Protein AF-A0A9X3T0A0-F1 (afdb_monomer)

Structure (mmCIF, N/CA/C/O backbone):
data_AF-A0A9X3T0A0-F1
#
_entry.id   AF-A0A9X3T0A0-F1
#
loop_
_atom_site.group_PDB
_atom_site.id
_atom_site.type_symbol
_atom_site.label_atom_id
_atom_site.label_alt_id
_atom_site.label_comp_id
_atom_site.label_asym_id
_atom_site.label_entity_id
_atom_site.label_seq_id
_atom_site.pdbx_PDB_ins_code
_atom_site.Cartn_x
_atom_site.Cartn_y
_atom_site.Cartn_z
_atom_site.occupancy
_atom_site.B_iso_or_equiv
_atom_site.auth_seq_id
_atom_site.auth_comp_id
_atom_site.auth_asym_id
_atom_site.auth_atom_id
_atom_site.pdbx_PDB_model_num
ATOM 1 N N . VAL A 1 1 ? 6.602 -18.947 -24.372 1.00 55.75 1 VAL A N 1
ATOM 2 C CA . VAL A 1 1 ? 8.037 -18.600 -24.541 1.00 55.75 1 VAL A CA 1
ATOM 3 C C . VAL A 1 1 ? 8.202 -17.487 -25.566 1.00 55.75 1 VAL A C 1
ATOM 5 O O . VAL A 1 1 ? 8.944 -16.564 -25.273 1.00 55.75 1 VAL A O 1
ATOM 8 N N . GLU A 1 2 ? 7.479 -17.514 -26.696 1.00 62.50 2 GLU A N 1
ATOM 9 C CA . GLU A 1 2 ? 7.459 -16.397 -27.666 1.00 62.50 2 GLU A CA 1
ATOM 10 C C . GLU A 1 2 ? 7.099 -15.046 -27.027 1.00 62.50 2 GLU A C 1
ATOM 12 O O . GLU A 1 2 ? 7.881 -14.111 -27.143 1.00 62.50 2 GLU A O 1
ATOM 17 N N . GLU A 1 3 ? 6.027 -14.968 -26.228 1.00 66.56 3 GLU A N 1
ATOM 18 C CA . GLU A 1 3 ? 5.647 -13.718 -25.535 1.00 66.56 3 GLU A CA 1
ATOM 19 C C . GLU A 1 3 ? 6.754 -13.137 -24.639 1.00 66.56 3 GLU A C 1
ATOM 21 O O . GLU A 1 3 ? 6.885 -11.924 -24.501 1.00 66.56 3 GLU A O 1
ATOM 26 N N . THR A 1 4 ? 7.581 -13.995 -24.036 1.00 70.94 4 THR A N 1
ATOM 27 C CA . THR A 1 4 ? 8.684 -13.570 -23.164 1.00 70.94 4 THR A CA 1
ATOM 28 C C . THR A 1 4 ? 9.829 -12.957 -23.968 1.00 70.94 4 THR A C 1
ATOM 30 O O . THR A 1 4 ? 10.437 -11.983 -23.530 1.00 70.94 4 THR A O 1
ATOM 33 N N . LEU A 1 5 ? 10.125 -13.514 -25.144 1.00 74.19 5 LEU A N 1
ATOM 34 C CA . LEU A 1 5 ? 11.170 -12.995 -26.028 1.00 74.19 5 LEU A CA 1
ATOM 35 C C . LEU A 1 5 ? 10.737 -11.678 -26.679 1.00 74.19 5 LEU A C 1
ATOM 37 O O . LEU A 1 5 ? 11.529 -10.737 -26.730 1.00 74.19 5 LEU A O 1
ATOM 41 N N . ASP A 1 6 ? 9.470 -11.580 -27.081 1.00 77.19 6 ASP A N 1
ATOM 42 C CA . ASP A 1 6 ? 8.896 -10.347 -27.624 1.00 77.19 6 ASP A CA 1
ATOM 43 C C . ASP A 1 6 ? 8.864 -9.228 -26.579 1.00 77.19 6 ASP A C 1
ATOM 45 O O . ASP A 1 6 ? 9.184 -8.079 -26.882 1.00 77.19 6 ASP A O 1
ATOM 49 N N . TYR A 1 7 ? 8.545 -9.548 -25.323 1.00 72.06 7 TYR A N 1
ATOM 50 C CA . TYR A 1 7 ? 8.620 -8.590 -24.222 1.00 72.06 7 TYR A CA 1
ATOM 51 C C . TYR A 1 7 ? 10.038 -8.030 -24.045 1.00 72.06 7 TYR A C 1
ATOM 53 O O . TYR A 1 7 ? 10.219 -6.812 -24.026 1.00 72.06 7 TYR A O 1
ATOM 61 N N . ILE A 1 8 ? 11.048 -8.905 -23.990 1.00 76.94 8 ILE A N 1
ATOM 62 C CA . ILE A 1 8 ? 12.451 -8.496 -23.845 1.00 76.94 8 ILE A CA 1
ATOM 63 C C . ILE A 1 8 ? 12.876 -7.602 -25.017 1.00 76.94 8 ILE A C 1
ATOM 65 O O . ILE A 1 8 ? 13.493 -6.561 -24.800 1.00 76.94 8 ILE A O 1
ATOM 69 N N . SER A 1 9 ? 12.517 -7.972 -26.249 1.00 76.06 9 SER A N 1
ATOM 70 C CA . SER A 1 9 ? 12.891 -7.198 -27.435 1.00 76.06 9 SER A CA 1
ATOM 71 C C . SER A 1 9 ? 12.250 -5.812 -27.484 1.00 76.06 9 SER A C 1
ATOM 73 O O . SER A 1 9 ? 12.854 -4.900 -28.047 1.00 76.06 9 SER A O 1
ATOM 75 N N . ARG A 1 10 ? 11.028 -5.654 -26.966 1.00 76.00 10 ARG A N 1
ATOM 76 C CA . ARG A 1 10 ? 10.302 -4.375 -26.999 1.00 76.00 10 ARG A CA 1
ATOM 77 C C . ARG A 1 10 ? 10.705 -3.440 -25.866 1.00 76.00 10 ARG A C 1
ATOM 79 O O . ARG A 1 10 ? 10.861 -2.251 -26.100 1.00 76.00 10 ARG A O 1
AT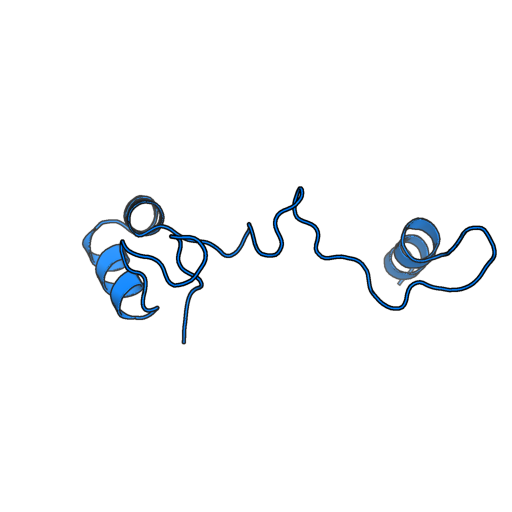OM 86 N N . GLU A 1 11 ? 10.841 -3.976 -24.658 1.00 74.62 11 GLU A N 1
ATOM 87 C CA . GLU A 1 11 ? 10.878 -3.173 -23.428 1.00 74.62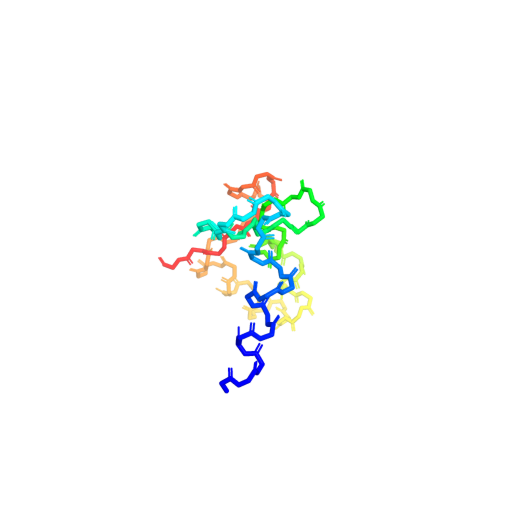 11 GLU A CA 1
ATOM 88 C C . GLU A 1 11 ? 12.258 -3.151 -22.762 1.00 74.62 11 GLU A C 1
ATOM 90 O O . GLU A 1 11 ? 12.555 -2.259 -21.973 1.00 74.62 11 GLU A O 1
ATOM 95 N N . MET A 1 12 ? 13.109 -4.140 -23.053 1.00 80.38 12 MET A N 1
ATOM 96 C CA . MET A 1 12 ? 14.341 -4.380 -22.296 1.00 80.38 12 MET A CA 1
ATOM 97 C C . MET A 1 12 ? 15.622 -4.168 -23.114 1.00 80.38 12 MET A C 1
ATOM 99 O O . MET A 1 12 ? 16.701 -4.413 -22.584 1.00 80.38 12 MET A O 1
ATOM 103 N N . CYS A 1 13 ? 15.541 -3.710 -24.368 1.00 81.69 13 CYS A N 1
ATOM 104 C CA . CYS A 1 13 ? 16.697 -3.466 -25.242 1.00 81.69 13 CYS A CA 1
ATOM 105 C C . CYS A 1 13 ? 17.028 -1.972 -25.362 1.00 81.69 13 CYS A C 1
ATOM 107 O O . CYS A 1 13 ? 16.161 -1.161 -25.686 1.00 81.69 13 CYS A O 1
ATOM 109 N N . HIS A 1 14 ? 18.301 -1.613 -25.186 1.00 74.38 14 HIS A N 1
ATOM 110 C CA . HIS A 1 14 ? 18.772 -0.252 -25.444 1.00 74.38 14 HIS A CA 1
ATOM 111 C C . HIS A 1 14 ? 18.983 -0.023 -26.959 1.00 74.38 14 HIS A C 1
ATOM 113 O O . HIS A 1 14 ? 19.498 -0.923 -27.630 1.00 74.38 14 HIS A O 1
ATOM 119 N N . PRO A 1 15 ? 18.654 1.164 -27.517 1.00 72.62 15 PRO A N 1
ATOM 120 C CA . PRO A 1 15 ? 18.784 1.451 -28.954 1.00 72.62 15 PRO A CA 1
ATOM 121 C C . PRO A 1 15 ? 20.197 1.257 -29.522 1.00 72.62 15 PRO A C 1
ATOM 123 O O . PRO A 1 15 ? 20.352 0.826 -30.661 1.00 72.62 15 PRO A O 1
ATOM 126 N N . ASP A 1 16 ? 21.220 1.519 -28.707 1.00 79.38 16 ASP A N 1
ATOM 127 C CA . ASP A 1 16 ? 22.635 1.343 -29.073 1.00 79.38 16 ASP A CA 1
ATOM 128 C C . ASP A 1 16 ? 23.184 -0.070 -28.760 1.00 79.38 16 ASP A C 1
ATOM 130 O O . ASP A 1 16 ? 24.380 -0.326 -28.899 1.00 79.38 16 ASP A O 1
ATOM 134 N N . GLY A 1 17 ? 22.316 -1.000 -28.343 1.00 73.69 17 GLY A N 1
ATOM 135 C CA . GLY A 1 17 ? 22.653 -2.370 -27.948 1.00 73.69 17 GLY A CA 1
ATOM 136 C C . GLY A 1 17 ? 22.773 -2.573 -26.431 1.00 73.69 17 GLY A C 1
ATOM 137 O O . GLY A 1 17 ? 23.055 -1.646 -25.677 1.00 73.69 17 GLY A O 1
ATOM 138 N N . GLY A 1 18 ? 22.562 -3.815 -25.981 1.00 72.75 18 GLY A N 1
ATOM 139 C CA . GLY A 1 18 ? 22.538 -4.198 -24.561 1.00 72.75 18 GLY A CA 1
ATOM 140 C C . GLY A 1 18 ? 21.123 -4.313 -23.982 1.00 72.75 18 GLY A C 1
ATOM 141 O O . GLY A 1 18 ? 20.159 -3.832 -24.576 1.00 72.75 18 GLY A O 1
ATOM 142 N N . PHE A 1 19 ? 21.006 -4.976 -22.826 1.00 77.31 19 PHE A N 1
ATOM 143 C CA . PHE A 1 19 ? 19.736 -5.153 -22.115 1.00 77.31 19 PHE A CA 1
ATOM 144 C C . PHE A 1 19 ? 19.695 -4.309 -20.839 1.00 77.31 19 PHE A C 1
ATOM 146 O O . PHE A 1 19 ? 20.707 -4.194 -20.143 1.00 77.31 19 PHE A O 1
ATOM 153 N N . PHE A 1 20 ? 18.526 -3.766 -20.497 1.00 76.25 20 PHE A N 1
ATOM 154 C CA . PHE A 1 20 ? 18.289 -3.181 -19.179 1.00 76.25 20 PHE A CA 1
ATOM 155 C C . PHE A 1 20 ? 18.366 -4.277 -18.102 1.00 76.25 20 PHE A C 1
ATOM 157 O O . PHE A 1 20 ? 17.884 -5.392 -18.295 1.00 76.25 20 PHE A O 1
ATOM 164 N N . ALA A 1 21 ? 18.999 -3.980 -16.963 1.00 75.88 21 ALA A N 1
ATOM 165 C CA . ALA A 1 21 ? 19.170 -4.949 -15.872 1.00 75.88 21 ALA A CA 1
ATOM 166 C C . ALA A 1 21 ? 17.898 -5.131 -15.022 1.00 75.88 21 ALA A C 1
ATOM 168 O O . ALA A 1 21 ? 17.718 -6.169 -14.388 1.00 75.88 21 ALA A O 1
ATOM 169 N N . ALA A 1 22 ? 17.025 -4.123 -15.018 1.00 68.94 22 ALA A N 1
ATOM 170 C CA . ALA A 1 22 ? 15.715 -4.118 -14.384 1.00 68.94 22 ALA A CA 1
ATOM 171 C C . ALA A 1 22 ? 14.824 -3.085 -15.090 1.00 68.94 22 ALA A C 1
ATOM 173 O O . ALA A 1 22 ? 15.338 -2.128 -15.673 1.00 68.94 22 ALA A O 1
ATOM 174 N N . GLN A 1 23 ? 13.510 -3.291 -15.035 1.00 64.94 23 GLN A N 1
ATOM 175 C CA . GLN A 1 23 ? 12.518 -2.295 -15.433 1.00 64.94 23 GLN A CA 1
ATOM 176 C C . GLN A 1 23 ? 12.033 -1.565 -14.180 1.00 64.94 23 GLN A C 1
ATOM 178 O O . GLN A 1 23 ? 11.886 -2.190 -13.128 1.00 64.94 23 GLN A O 1
ATOM 183 N N . ASP A 1 24 ? 11.816 -0.258 -14.296 1.00 61.97 24 ASP A N 1
ATOM 184 C CA . ASP A 1 24 ? 11.254 0.545 -13.215 1.00 61.97 24 ASP A CA 1
ATOM 185 C C . ASP A 1 24 ? 9.806 0.111 -12.934 1.00 61.97 24 ASP A C 1
ATOM 187 O O . ASP A 1 24 ? 9.027 -0.112 -13.863 1.00 61.97 24 ASP A O 1
ATOM 191 N N . ALA A 1 25 ? 9.436 -0.006 -11.661 1.00 58.81 25 ALA A N 1
ATOM 192 C CA . ALA A 1 25 ? 8.077 -0.336 -11.228 1.00 58.81 25 ALA A CA 1
ATOM 193 C C . ALA A 1 25 ? 7.191 0.924 -11.180 1.00 58.81 25 ALA A C 1
ATOM 195 O O . ALA A 1 25 ? 6.317 1.060 -10.314 1.00 58.81 25 ALA A O 1
ATOM 196 N N . ASP A 1 26 ? 7.452 1.867 -12.087 1.00 53.88 26 ASP A N 1
ATOM 197 C CA . ASP A 1 26 ? 6.890 3.203 -12.030 1.00 53.88 26 ASP A CA 1
ATOM 198 C C . ASP A 1 26 ? 5.385 3.161 -12.312 1.00 53.88 26 ASP A C 1
ATOM 200 O O . ASP A 1 26 ? 4.907 2.863 -13.409 1.00 53.88 26 ASP A O 1
ATOM 204 N N . SER A 1 27 ? 4.623 3.437 -11.259 1.00 58.69 27 SER A N 1
ATOM 205 C CA . SER A 1 27 ? 3.169 3.495 -11.262 1.00 58.69 27 SER A CA 1
ATOM 206 C C . SER A 1 27 ? 2.759 4.966 -11.307 1.00 58.69 27 SER A C 1
ATOM 208 O O . SER A 1 27 ? 2.346 5.537 -10.299 1.00 58.69 27 SER A O 1
ATOM 210 N N . GLU A 1 28 ? 2.926 5.616 -12.460 1.00 56.91 28 GLU A N 1
ATOM 211 C CA . GLU A 1 28 ? 2.596 7.039 -12.650 1.00 56.91 28 GLU A CA 1
ATOM 212 C C . GLU A 1 28 ? 3.260 7.968 -11.605 1.00 56.91 28 GLU A C 1
ATOM 214 O O . GLU A 1 28 ? 2.585 8.738 -10.899 1.00 56.91 28 GLU A O 1
ATOM 219 N N . GLY A 1 29 ? 4.583 7.864 -11.461 1.00 55.03 29 GLY A N 1
ATOM 220 C CA . GLY A 1 29 ? 5.409 8.747 -10.639 1.00 55.03 29 GLY A CA 1
ATOM 221 C C . GLY A 1 29 ? 5.322 8.509 -9.132 1.00 55.03 29 GLY A C 1
ATOM 222 O O . GLY A 1 29 ? 5.782 9.357 -8.373 1.00 55.03 29 GLY A O 1
ATOM 223 N N . HIS A 1 30 ? 4.710 7.408 -8.685 1.00 48.03 30 HIS A N 1
ATOM 224 C CA . HIS A 1 30 ? 4.697 7.015 -7.274 1.00 48.03 30 HIS A CA 1
ATOM 225 C C . HIS A 1 30 ? 5.038 5.531 -7.154 1.00 48.03 30 HIS A C 1
ATOM 227 O O . HIS A 1 30 ? 4.208 4.652 -7.405 1.00 48.03 30 HIS A O 1
ATOM 233 N N . GLU A 1 31 ? 6.273 5.257 -6.758 1.00 55.16 31 GLU A N 1
ATOM 234 C CA . GLU A 1 31 ? 6.728 3.916 -6.417 1.00 55.16 31 GLU A CA 1
ATOM 235 C C . GLU A 1 31 ? 5.802 3.327 -5.329 1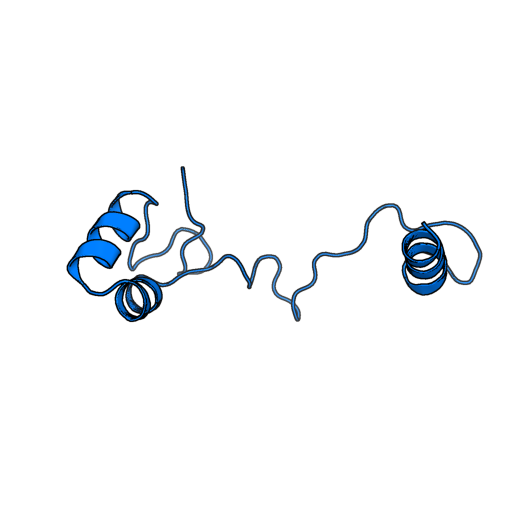.00 55.16 31 GLU A C 1
ATOM 237 O O . GLU A 1 31 ? 5.585 3.933 -4.282 1.00 55.16 31 GLU A O 1
ATOM 242 N N . GLY A 1 32 ? 5.179 2.172 -5.592 1.00 58.69 32 GLY A N 1
ATOM 243 C CA . GLY A 1 32 ? 4.340 1.475 -4.603 1.00 58.69 32 GLY A CA 1
ATOM 244 C C . GLY A 1 32 ? 2.867 1.907 -4.498 1.00 58.69 32 GLY A C 1
ATOM 245 O O . GLY A 1 32 ? 2.158 1.393 -3.631 1.00 58.69 32 GLY A O 1
ATOM 246 N N . LYS A 1 33 ? 2.358 2.769 -5.392 1.00 60.91 33 LYS A N 1
ATOM 247 C CA . LYS A 1 33 ? 0.967 3.288 -5.378 1.00 60.91 33 LYS A CA 1
ATOM 248 C C . LYS A 1 33 ? -0.128 2.216 -5.255 1.00 60.91 33 LYS A C 1
ATOM 250 O O . LYS A 1 33 ? -1.167 2.466 -4.654 1.00 60.91 33 LYS A O 1
ATOM 255 N N . PHE A 1 34 ? 0.104 1.023 -5.803 1.00 65.19 34 PHE A N 1
ATOM 256 C CA . PHE A 1 34 ? -0.854 -0.090 -5.770 1.00 65.19 34 PHE A CA 1
ATOM 257 C C . PHE A 1 34 ? -0.916 -0.844 -4.430 1.00 65.19 34 PHE A C 1
ATOM 259 O O . PHE A 1 34 ? -1.753 -1.730 -4.272 1.00 65.19 34 PHE A O 1
ATOM 266 N N . PHE A 1 35 ? -0.049 -0.518 -3.468 1.00 74.56 35 PHE A N 1
ATOM 267 C CA . PHE A 1 35 ? 0.057 -1.221 -2.184 1.00 74.56 35 PHE A CA 1
ATOM 268 C C . PHE A 1 35 ? -0.261 -0.339 -0.971 1.00 74.56 35 PHE A C 1
ATOM 270 O O . PHE A 1 35 ? -0.009 -0.751 0.161 1.00 74.56 35 PHE A O 1
ATOM 277 N N . LEU A 1 36 ? -0.823 0.850 -1.196 1.00 89.19 36 LEU A N 1
ATOM 278 C CA . LEU A 1 36 ? -1.187 1.793 -0.144 1.00 89.19 36 LEU A CA 1
ATOM 279 C C . LEU A 1 36 ? -2.687 1.755 0.136 1.00 89.19 36 LEU A C 1
ATOM 281 O O . LEU A 1 36 ? -3.490 1.910 -0.780 1.00 89.19 36 LEU A O 1
ATOM 285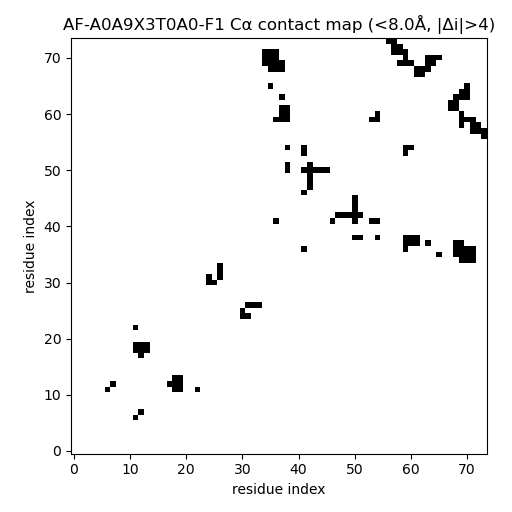 N N . TRP A 1 37 ? -3.044 1.602 1.412 1.00 92.06 37 TRP A N 1
ATOM 286 C CA . TRP A 1 37 ? -4.426 1.419 1.855 1.00 92.06 37 TRP A CA 1
ATOM 287 C C . TRP A 1 37 ? -4.831 2.393 2.959 1.00 92.06 37 TRP A C 1
ATOM 289 O O . TRP A 1 37 ? -4.067 2.660 3.897 1.00 92.06 37 TRP A O 1
ATOM 299 N N . GLU A 1 38 ? -6.077 2.853 2.896 1.00 94.44 38 GLU A N 1
ATOM 300 C CA . GLU A 1 38 ? -6.755 3.564 3.977 1.00 94.44 38 GLU A CA 1
ATOM 301 C C . GLU A 1 38 ? -7.738 2.638 4.723 1.00 94.44 38 GLU A C 1
ATOM 303 O O . GLU A 1 38 ? -8.399 1.792 4.108 1.00 94.44 38 GLU A O 1
ATOM 308 N N . PRO A 1 39 ? -7.918 2.804 6.049 1.00 95.25 39 PRO A N 1
ATOM 309 C CA . PRO A 1 39 ? -8.887 2.014 6.813 1.00 95.25 39 PRO A CA 1
ATOM 310 C C . PRO A 1 39 ? -10.311 2.071 6.240 1.00 95.25 39 PRO A C 1
ATOM 312 O O . PRO A 1 39 ? -11.050 1.086 6.305 1.00 95.25 39 PRO A O 1
ATOM 315 N N . ALA A 1 40 ? -10.705 3.220 5.683 1.00 95.62 40 ALA A N 1
ATOM 316 C CA . ALA A 1 40 ? -12.020 3.418 5.083 1.00 95.62 40 ALA A CA 1
ATOM 317 C C . ALA A 1 40 ? -12.227 2.555 3.829 1.00 95.62 40 ALA A C 1
ATOM 319 O O . ALA A 1 40 ? -13.292 1.954 3.679 1.00 95.62 40 ALA A O 1
ATOM 320 N N . GLU A 1 41 ? -11.210 2.434 2.972 1.00 94.62 41 GLU A N 1
ATOM 321 C CA . GLU A 1 41 ? -11.254 1.613 1.755 1.00 94.62 41 GLU A CA 1
ATOM 322 C C . GLU A 1 41 ? -11.438 0.132 2.105 1.00 94.62 41 GLU A C 1
ATOM 324 O O . GLU A 1 41 ? -12.298 -0.552 1.549 1.00 94.62 41 GLU A O 1
ATOM 329 N N . ILE A 1 42 ? -10.700 -0.346 3.108 1.00 94.94 42 ILE A N 1
ATOM 330 C CA . ILE A 1 42 ? -10.790 -1.729 3.588 1.00 94.94 42 ILE A CA 1
ATOM 331 C C . ILE A 1 42 ? -12.185 -2.017 4.154 1.00 94.94 42 ILE A C 1
ATOM 333 O O . ILE A 1 42 ? -12.807 -3.024 3.808 1.00 94.94 42 ILE A O 1
ATOM 337 N N . LYS A 1 43 ? -12.709 -1.124 5.001 1.00 96.88 43 LYS A N 1
ATOM 338 C CA . LYS A 1 43 ? -14.047 -1.272 5.599 1.00 96.88 43 LYS A CA 1
ATOM 339 C C . LYS A 1 43 ? -15.165 -1.174 4.561 1.00 96.88 43 LYS A C 1
ATOM 341 O O . LYS A 1 43 ? -16.191 -1.826 4.735 1.00 96.88 43 LYS A O 1
ATOM 346 N N . ALA A 1 44 ? -14.981 -0.405 3.489 1.00 97.19 44 ALA A N 1
ATOM 347 C CA . ALA A 1 44 ? -15.952 -0.315 2.401 1.00 97.19 44 ALA A CA 1
ATOM 348 C C . ALA A 1 44 ? -16.083 -1.637 1.626 1.00 97.19 44 ALA A C 1
ATOM 350 O O . ALA A 1 44 ? -17.184 -1.991 1.210 1.00 97.19 44 ALA A O 1
ATOM 351 N N . VAL A 1 45 ? -14.984 -2.383 1.467 1.00 96.81 45 VAL A N 1
ATOM 352 C CA . VAL A 1 45 ? -14.967 -3.661 0.734 1.00 96.81 45 VAL A CA 1
ATOM 353 C C . VAL A 1 45 ? -15.370 -4.839 1.623 1.00 96.81 45 VAL A C 1
ATOM 355 O O . VAL A 1 45 ? -16.172 -5.676 1.216 1.00 96.81 45 VAL A O 1
ATOM 358 N N . LEU A 1 46 ? -14.817 -4.922 2.834 1.00 96.50 46 LEU A N 1
ATOM 359 C CA . LEU A 1 46 ? -14.999 -6.072 3.730 1.00 96.50 46 LEU A CA 1
ATOM 360 C C . LEU A 1 46 ? -16.197 -5.924 4.677 1.00 96.50 46 LEU A C 1
ATOM 362 O O . LEU A 1 46 ? -16.590 -6.887 5.335 1.00 96.50 46 LEU A O 1
ATOM 366 N N . GLY A 1 47 ? -16.771 -4.726 4.765 1.00 97.25 47 GLY A N 1
ATOM 367 C CA . GLY A 1 47 ? -17.724 -4.368 5.805 1.00 97.25 47 GLY A CA 1
ATOM 368 C C . GLY A 1 47 ? -17.036 -4.026 7.136 1.00 97.25 47 GLY A C 1
ATOM 369 O O . GLY A 1 47 ? -15.844 -4.284 7.326 1.00 97.25 47 GLY A O 1
ATOM 370 N N . PRO A 1 48 ? -17.779 -3.433 8.084 1.00 94.94 48 PRO A N 1
ATOM 371 C CA . PRO A 1 48 ? -17.202 -2.842 9.290 1.00 94.94 48 PRO A CA 1
ATOM 372 C C . PRO A 1 48 ? -16.512 -3.860 10.210 1.00 94.94 48 PRO A C 1
ATOM 374 O O . PRO A 1 48 ? -15.380 -3.623 10.615 1.00 94.94 48 PRO A O 1
ATOM 377 N N . GLU A 1 49 ? -17.136 -5.005 10.509 1.00 95.81 49 GLU A N 1
ATOM 378 C CA . GLU A 1 49 ? -16.576 -5.983 11.463 1.00 95.81 49 GLU A CA 1
ATOM 379 C C . GLU A 1 49 ? -15.331 -6.708 10.929 1.00 95.81 49 GLU A C 1
ATOM 381 O O . GLU A 1 49 ? -14.304 -6.809 11.613 1.00 95.81 49 GLU A O 1
ATOM 386 N N . LEU A 1 50 ? -15.409 -7.215 9.694 1.00 97.44 50 LEU A N 1
ATOM 387 C CA . LEU A 1 50 ? -14.290 -7.911 9.064 1.00 97.44 50 LEU A CA 1
ATOM 388 C C . LEU A 1 50 ? -13.176 -6.928 8.700 1.00 97.44 50 LEU A C 1
ATOM 390 O O . LEU A 1 50 ? -12.007 -7.234 8.924 1.00 97.44 50 LEU A O 1
ATOM 394 N N . GLY A 1 51 ? -13.530 -5.737 8.212 1.00 97.00 51 GLY A N 1
ATOM 395 C CA . GLY A 1 51 ? -12.578 -4.673 7.916 1.00 97.00 51 GLY A CA 1
ATOM 396 C C . GLY A 1 51 ? -11.808 -4.231 9.155 1.00 97.00 51 GLY A C 1
ATOM 397 O O . GLY A 1 51 ? -10.593 -4.094 9.098 1.00 97.00 51 GLY A O 1
ATOM 398 N N . GLU A 1 52 ? -12.464 -4.092 10.307 1.00 96.94 52 GLU A N 1
ATOM 399 C CA . GLU A 1 52 ? -11.759 -3.743 11.541 1.00 96.94 52 GLU A CA 1
ATOM 400 C C . GLU A 1 52 ? -10.823 -4.859 12.020 1.00 96.94 52 GLU A C 1
ATOM 402 O O . GLU A 1 52 ? -9.706 -4.593 12.467 1.00 96.94 52 GLU A O 1
ATOM 407 N N . THR A 1 53 ? -11.238 -6.118 11.878 1.00 97.38 53 THR A N 1
ATOM 408 C CA . THR A 1 53 ? -10.376 -7.268 12.181 1.00 97.38 53 THR A CA 1
ATOM 409 C C . THR A 1 53 ? -9.166 -7.320 11.250 1.00 97.38 53 THR A C 1
ATOM 411 O O . THR A 1 53 ? -8.052 -7.543 11.718 1.00 97.38 53 THR A O 1
ATOM 414 N N . PHE A 1 54 ? -9.366 -7.054 9.958 1.00 97.00 54 PHE A N 1
ATOM 415 C CA . PHE A 1 54 ? -8.298 -6.960 8.969 1.00 97.00 54 PHE A CA 1
ATOM 416 C C . PHE A 1 54 ? -7.321 -5.831 9.306 1.00 97.00 54 PHE A C 1
ATOM 418 O O . PHE A 1 54 ? -6.119 -6.072 9.365 1.00 97.00 54 PHE A O 1
ATOM 425 N N . CYS A 1 55 ? -7.823 -4.626 9.597 1.00 96.12 55 CYS A N 1
ATOM 426 C CA . CYS A 1 55 ? -6.977 -3.487 9.947 1.00 96.12 55 CYS A CA 1
ATOM 427 C C . CYS A 1 55 ? -6.104 -3.782 11.169 1.00 96.12 55 CYS A C 1
ATOM 429 O O . CYS A 1 55 ? -4.921 -3.467 11.155 1.00 96.12 55 CYS A O 1
ATOM 431 N N . ARG A 1 56 ? -6.655 -4.434 12.202 1.00 95.44 56 ARG A N 1
ATOM 432 C CA . ARG A 1 56 ? -5.867 -4.839 13.377 1.00 95.44 56 ARG A CA 1
ATOM 433 C C . ARG A 1 56 ? -4.823 -5.905 13.065 1.00 95.44 56 ARG A C 1
ATOM 435 O O . ARG A 1 56 ? -3.789 -5.921 13.713 1.00 95.44 56 ARG A O 1
ATOM 442 N N . PHE A 1 57 ? -5.111 -6.820 12.145 1.00 96.38 57 PHE A N 1
ATOM 443 C CA . PHE A 1 57 ? -4.186 -7.901 11.809 1.00 96.38 57 PHE A CA 1
ATOM 444 C C . PHE A 1 57 ? -3.004 -7.411 10.964 1.00 96.38 57 PHE A C 1
ATOM 446 O O . PHE A 1 57 ? -1.897 -7.894 11.153 1.00 96.38 57 PHE A O 1
ATOM 453 N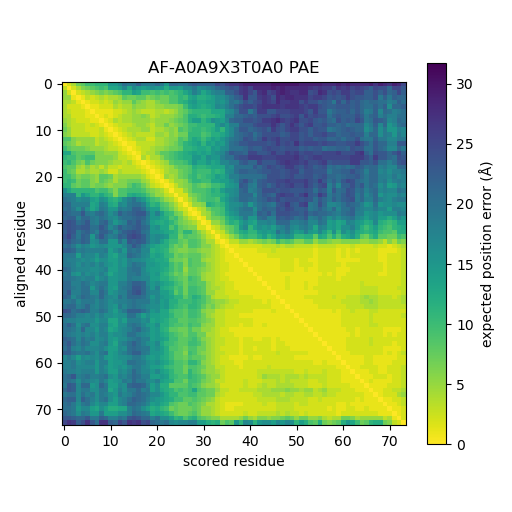 N . TYR A 1 58 ? -3.243 -6.458 10.060 1.00 95.25 58 TYR A N 1
ATOM 454 C CA . TYR A 1 58 ? -2.241 -5.936 9.122 1.00 95.25 58 TYR A CA 1
ATOM 455 C C . TYR A 1 58 ? -1.664 -4.561 9.517 1.00 95.25 58 TYR A C 1
ATOM 457 O O . TYR A 1 58 ? -1.049 -3.898 8.681 1.00 95.25 58 TYR A O 1
ATOM 465 N N . ASP A 1 59 ? -1.877 -4.118 10.762 1.00 95.00 59 ASP A N 1
ATOM 466 C CA . ASP A 1 59 ? -1.440 -2.820 11.308 1.00 95.00 59 ASP A CA 1
ATOM 467 C C . ASP A 1 59 ? -1.874 -1.591 10.486 1.00 95.00 59 ASP A C 1
ATOM 469 O O . ASP A 1 59 ? -1.139 -0.613 10.332 1.00 95.00 59 ASP A O 1
ATOM 473 N N . VAL A 1 60 ? -3.103 -1.615 9.966 1.00 96.12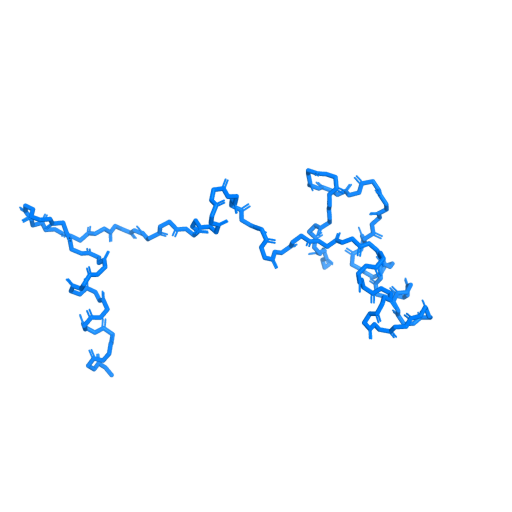 60 VAL A N 1
ATOM 474 C CA . VAL A 1 60 ? -3.677 -0.491 9.219 1.00 96.12 60 VAL A CA 1
ATOM 475 C C . VAL A 1 60 ? -4.249 0.535 10.196 1.00 96.12 60 VAL A C 1
ATOM 477 O O . VAL A 1 60 ? -5.207 0.262 10.923 1.00 96.12 60 VAL A O 1
ATOM 480 N N . THR A 1 61 ? -3.692 1.743 10.180 1.00 95.12 61 THR A N 1
ATOM 481 C CA . THR A 1 61 ? -4.069 2.856 11.061 1.00 95.12 61 THR A CA 1
ATOM 482 C C . THR A 1 61 ? -4.496 4.093 10.270 1.00 95.12 61 THR A C 1
ATOM 484 O O . THR A 1 61 ? -4.162 4.239 9.099 1.00 95.12 61 THR A O 1
ATOM 487 N N . GLU A 1 62 ? -5.207 5.021 10.917 1.00 94.25 62 GLU A N 1
ATOM 488 C CA . GLU A 1 62 ? -5.564 6.319 10.309 1.00 94.25 62 GLU A CA 1
ATOM 489 C C . GLU A 1 62 ? -4.336 7.208 10.042 1.00 94.25 62 GLU A C 1
ATOM 491 O O . GLU A 1 62 ? -4.374 8.075 9.180 1.00 94.25 62 GLU A O 1
ATOM 496 N N . ALA A 1 63 ? -3.240 7.009 10.784 1.00 94.50 63 ALA A N 1
ATOM 497 C CA . ALA A 1 63 ? -2.006 7.773 10.597 1.00 94.50 63 ALA A CA 1
ATOM 498 C C . ALA A 1 63 ? -1.173 7.276 9.403 1.00 94.50 63 ALA A C 1
ATOM 500 O O . ALA A 1 63 ? -0.349 8.025 8.877 1.00 94.50 63 ALA A O 1
ATOM 501 N N . GLY A 1 64 ? -1.371 6.020 8.997 1.00 92.62 64 GLY A N 1
ATOM 502 C CA . GLY A 1 64 ? -0.513 5.362 8.026 1.00 92.62 64 GLY A CA 1
ATOM 503 C C . GLY A 1 64 ? 0.864 4.997 8.587 1.00 92.62 64 GLY A C 1
ATOM 504 O O . GLY A 1 64 ? 1.284 5.447 9.652 1.00 92.62 64 GLY A O 1
ATOM 505 N N . ASN A 1 65 ? 1.586 4.169 7.839 1.00 90.12 65 ASN A N 1
ATOM 506 C CA . ASN A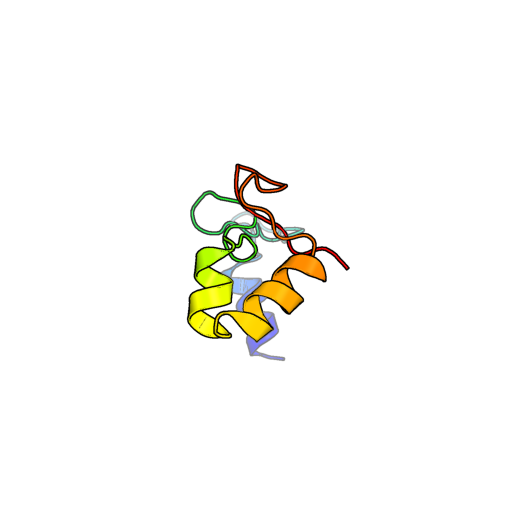 1 65 ? 2.993 3.846 8.079 1.00 90.12 65 ASN A CA 1
ATOM 507 C C . ASN A 1 65 ? 3.908 4.298 6.924 1.00 90.12 65 ASN A C 1
ATOM 509 O O . ASN A 1 65 ? 5.129 4.242 7.058 1.00 90.12 65 ASN A O 1
ATOM 513 N N . PHE A 1 66 ? 3.330 4.794 5.825 1.00 88.56 66 PHE A N 1
ATOM 514 C CA . PHE A 1 66 ? 4.040 5.313 4.664 1.00 88.56 66 PHE A CA 1
ATOM 515 C C . PHE A 1 66 ? 3.213 6.414 3.991 1.00 88.56 66 PHE A C 1
ATOM 517 O O . PHE A 1 66 ? 2.082 6.174 3.582 1.00 88.56 66 PHE A O 1
ATOM 524 N N . GLU A 1 67 ? 3.755 7.631 3.901 1.00 87.94 67 GLU A N 1
ATOM 525 C CA . GLU A 1 67 ? 3.107 8.780 3.234 1.00 87.94 67 GLU A CA 1
ATOM 526 C C . GLU A 1 67 ? 1.643 9.048 3.660 1.00 87.94 67 GLU A C 1
ATOM 528 O O . GLU A 1 67 ? 0.819 9.508 2.874 1.00 87.94 67 GLU A O 1
ATOM 533 N N . GLY A 1 68 ? 1.296 8.762 4.920 1.00 87.81 68 GLY A N 1
ATOM 534 C CA . GLY A 1 68 ? -0.071 8.927 5.438 1.00 87.81 68 GLY A CA 1
ATOM 535 C C . GLY A 1 68 ? -1.046 7.809 5.047 1.00 87.81 68 GLY A C 1
ATOM 536 O O . GLY A 1 68 ? -2.220 7.877 5.394 1.00 87.81 68 GLY A O 1
ATOM 537 N N . LYS A 1 69 ? -0.567 6.765 4.365 1.00 89.62 69 LYS A N 1
ATOM 538 C CA . LYS A 1 69 ? -1.295 5.532 4.038 1.00 89.62 69 LYS A CA 1
ATOM 539 C C . LYS A 1 69 ? -0.599 4.311 4.637 1.00 89.62 69 LYS A C 1
ATOM 541 O O . LYS A 1 69 ? 0.455 4.416 5.264 1.00 89.62 69 LYS A O 1
ATOM 546 N N . ASN A 1 70 ? -1.209 3.139 4.494 1.00 92.88 70 ASN A N 1
ATOM 547 C CA . ASN A 1 70 ? -0.694 1.907 5.084 1.00 92.88 70 ASN A CA 1
ATOM 548 C C . ASN A 1 70 ? -0.185 0.949 4.014 1.00 92.88 70 ASN A C 1
ATOM 550 O O . ASN A 1 70 ? -0.934 0.554 3.120 1.00 92.88 70 ASN A O 1
ATOM 554 N N . ILE A 1 71 ? 1.059 0.518 4.177 1.00 92.19 71 ILE A N 1
ATOM 555 C CA . ILE A 1 71 ? 1.575 -0.737 3.640 1.00 92.19 71 ILE A CA 1
ATOM 556 C C . ILE A 1 71 ? 1.148 -1.849 4.605 1.00 92.19 71 ILE A C 1
ATOM 558 O O . ILE A 1 71 ? 1.319 -1.715 5.818 1.00 92.19 71 ILE A O 1
ATOM 562 N N . LEU A 1 72 ? 0.568 -2.931 4.084 1.00 91.19 72 LEU A N 1
ATOM 563 C CA . LEU A 1 72 ? 0.074 -4.042 4.904 1.00 91.19 72 LEU A CA 1
ATOM 564 C C . LEU A 1 72 ? 1.241 -4.860 5.476 1.00 91.19 72 LEU A C 1
ATOM 566 O O . LEU A 1 72 ? 2.072 -5.363 4.718 1.00 91.19 72 LEU A O 1
ATOM 570 N N . ASN A 1 73 ? 1.270 -5.033 6.798 1.00 82.81 73 ASN A N 1
ATOM 571 C CA . ASN A 1 73 ? 2.316 -5.784 7.503 1.00 82.81 73 ASN A CA 1
ATOM 572 C C . ASN A 1 73 ? 1.842 -7.189 7.904 1.00 82.81 73 ASN A C 1
ATOM 574 O O . ASN A 1 73 ? 0.650 -7.406 8.091 1.00 82.81 73 ASN A O 1
ATOM 578 N N . ARG A 1 74 ? 2.768 -8.149 8.031 1.00 66.94 74 ARG A N 1
ATOM 579 C CA . ARG A 1 74 ? 2.483 -9.542 8.420 1.00 66.94 74 ARG A CA 1
ATOM 580 C C . ARG A 1 74 ? 3.093 -9.896 9.769 1.00 66.94 74 ARG A C 1
ATOM 582 O O . ARG A 1 74 ? 4.282 -9.557 9.955 1.00 66.94 74 ARG A O 1
#

Mean predicted aligned error: 11.3 Å

Sequence (74 aa):
VEETLDYISREMCHPDGGFFAAQDADSEGHEGKFFLWEPAEIKAVLGPELGETFCRFYDVTEAGNFEGKNILNR

Solvent-accessible surface area (backbone atoms only — not comparable to full-atom values): 4542 Å² total; per-residue (Å²): 111,67,71,59,52,53,47,44,65,71,76,32,51,44,96,93,62,61,67,59,94,71,80,82,77,68,51,88,88,32,79,61,63,92,56,57,44,50,60,66,62,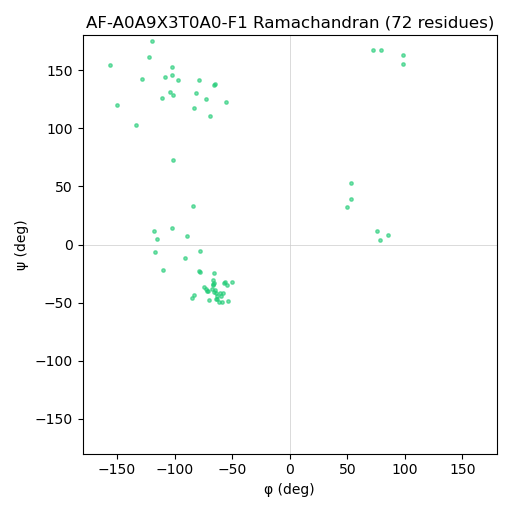46,24,69,75,57,35,67,72,56,20,51,53,48,26,68,66,23,70,45,42,86,68,31,82,49,99,61,23,14,59,78,49,132

pLDDT: mean 81.45, std 14.49, range [48.03, 97.44]

Secondary structure (DSSP, 8-state):
-HHHHHHHHHHSB-TTS-B-S-----STT-TTGGG-B-HHHHHHHH-HHHHHHHHHHTT--TT-SBTTBBPPP-

Foldseek 3Di:
DVVVVVCQVPPFADPVGDGNPDDDPDPPPDPCPVQWDALVVQCVVLNDPVSVVQCVQQVFDCCEPPPSTHRGHD

Nearest PDB structures (foldseek):
  7tkv-assembly1_A  TM=6.463E-01  e=2.226E-06  Brucella abortus 2308
  7tkv-assembly1_B  TM=6.435E-01  e=6.454E-06  Brucella abor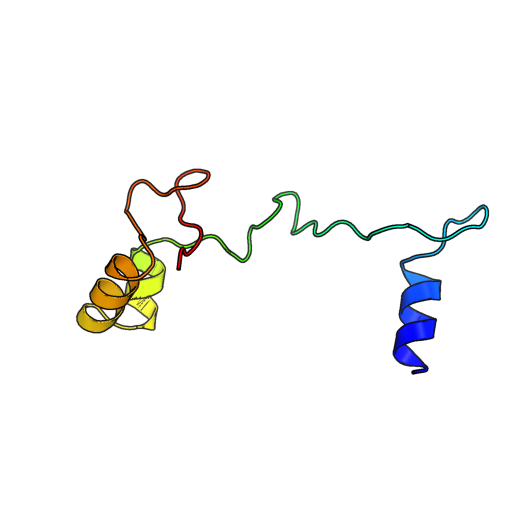tus 2308

Radius of gyration: 18.82 Å; Cα contacts (8 Å, |Δi|>4): 78; chains: 1; bounding box: 40×28×42 Å